P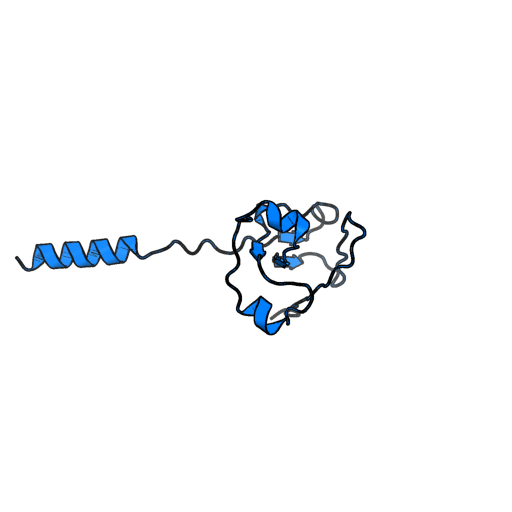rotein AF-A0A382YL18-F1 (afdb_monomer_lite)

Sequence (111 aa):
MKSRHLFFILSLMLFSVELAKAEEVFVLDTESQLQTIERKHMQFLEGYDEHATFEQLQKADWQRELSSHQSFVEGYWVKFLVRNELDSTTIGLFHNLNFEKKIFVNNSLGV

Secondary structure (DSSP, 8-state):
-HHHHHHHHHHHHHHT--------PEEE-TTTTTPPPPGGGEEEE-S--TT--HHHHHHS--BSS-S-TTHHHH--EEEE-EEE-SS-S------S--S------------

Structure (mmCIF, N/CA/C/O backbone):
data_AF-A0A382YL18-F1
#
_entry.id   AF-A0A382YL18-F1
#
loop_
_atom_site.group_PDB
_atom_site.id
_atom_site.type_symbol
_atom_site.label_atom_id
_atom_site.label_alt_id
_atom_site.label_comp_id
_atom_site.label_asym_id
_atom_site.label_entity_id
_atom_site.label_seq_id
_atom_site.pdbx_PDB_ins_code
_atom_site.Cartn_x
_atom_site.Cartn_y
_atom_site.Cartn_z
_atom_site.occupancy
_atom_site.B_iso_or_equiv
_atom_site.auth_seq_id
_atom_site.auth_comp_id
_atom_site.auth_asym_id
_atom_site.auth_atom_id
_atom_site.pdbx_PDB_model_num
ATOM 1 N N . MET A 1 1 ? 0.586 50.554 17.884 1.00 54.84 1 MET A N 1
ATOM 2 C CA . MET A 1 1 ? -0.262 49.343 18.027 1.00 54.84 1 MET A CA 1
ATOM 3 C C . MET A 1 1 ? -0.498 48.567 16.726 1.00 54.84 1 MET A C 1
ATOM 5 O O . MET A 1 1 ? -0.516 47.351 16.802 1.00 54.84 1 MET A O 1
ATOM 9 N N . LYS A 1 2 ? -0.599 49.190 15.538 1.00 56.47 2 LYS A N 1
ATOM 10 C CA . LYS A 1 2 ? -0.892 48.482 14.264 1.00 56.47 2 LYS A CA 1
ATOM 11 C C . LYS A 1 2 ? 0.175 47.457 13.806 1.00 56.47 2 LYS A C 1
ATOM 13 O O . LYS A 1 2 ? -0.180 46.408 13.289 1.00 56.47 2 LYS A O 1
ATOM 18 N N . SER A 1 3 ? 1.461 47.714 14.065 1.00 59.97 3 SER A N 1
ATOM 19 C CA . SER A 1 3 ? 2.577 46.824 13.672 1.00 59.97 3 SER A CA 1
ATOM 20 C C . SER A 1 3 ? 2.628 45.494 14.456 1.00 59.97 3 SER A C 1
ATOM 22 O O . SER A 1 3 ? 2.937 44.454 13.882 1.00 59.97 3 SER A O 1
ATOM 24 N N . ARG A 1 4 ? 2.225 45.482 15.738 1.00 66.19 4 ARG A N 1
ATOM 25 C CA . ARG A 1 4 ? 2.195 44.255 16.564 1.00 66.19 4 ARG A CA 1
ATOM 26 C C . ARG A 1 4 ? 1.143 43.248 16.098 1.00 66.19 4 ARG A C 1
ATOM 28 O O . ARG A 1 4 ? 1.40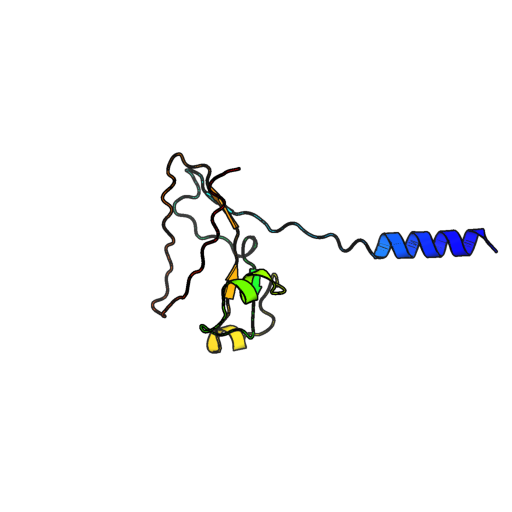0 42.053 16.145 1.00 66.19 4 ARG A O 1
ATOM 35 N N . HIS A 1 5 ? -0.010 43.724 15.627 1.00 66.94 5 HIS A N 1
ATOM 36 C CA . HIS A 1 5 ? -1.051 42.854 15.072 1.00 66.94 5 HIS A CA 1
ATOM 37 C C . HIS A 1 5 ? -0.648 42.286 13.710 1.00 66.94 5 HIS A C 1
ATOM 39 O O . HIS A 1 5 ? -0.927 41.125 13.440 1.00 66.94 5 HIS A O 1
ATOM 45 N N . LEU A 1 6 ? 0.073 43.064 12.895 1.00 67.62 6 LEU A N 1
ATOM 46 C CA . LEU A 1 6 ? 0.607 42.588 11.619 1.00 67.62 6 LEU A CA 1
ATOM 47 C C . LEU A 1 6 ? 1.633 41.461 11.822 1.00 67.62 6 LEU A C 1
ATOM 49 O O . LEU A 1 6 ? 1.565 40.450 11.135 1.00 67.62 6 LEU A O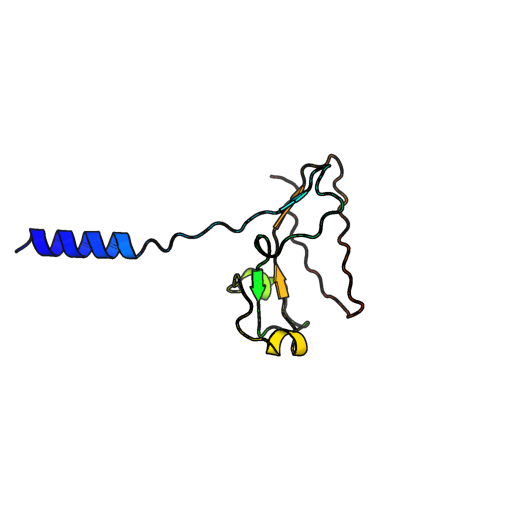 1
ATOM 53 N N . PHE A 1 7 ? 2.519 41.595 12.815 1.00 71.38 7 PHE A N 1
ATOM 54 C CA . PHE A 1 7 ? 3.461 40.534 13.194 1.00 71.38 7 PHE A CA 1
ATOM 55 C C . PHE A 1 7 ? 2.761 39.266 13.701 1.00 71.38 7 PHE A C 1
ATOM 57 O O . PHE A 1 7 ? 3.178 38.165 13.358 1.00 71.38 7 PHE A O 1
ATOM 64 N N . PHE A 1 8 ? 1.683 39.415 14.476 1.00 73.19 8 PHE A N 1
ATOM 65 C CA . PHE A 1 8 ? 0.897 38.283 14.977 1.00 73.19 8 PHE A CA 1
ATOM 66 C C . PHE A 1 8 ? 0.163 37.538 13.856 1.00 73.19 8 PHE A C 1
ATOM 68 O O . PHE A 1 8 ? 0.152 36.313 13.832 1.00 73.19 8 PHE A O 1
ATOM 75 N N . ILE A 1 9 ? -0.418 38.271 12.900 1.00 73.88 9 ILE A N 1
ATOM 76 C CA . ILE A 1 9 ? -1.064 37.681 11.720 1.00 73.88 9 ILE A CA 1
ATOM 77 C C . ILE A 1 9 ? -0.021 36.965 10.853 1.00 73.88 9 ILE A C 1
ATOM 79 O O . ILE A 1 9 ? -0.259 35.848 10.401 1.00 73.88 9 ILE A O 1
ATOM 83 N N . LEU A 1 10 ? 1.161 37.565 10.672 1.00 67.88 10 LEU A N 1
ATOM 84 C CA . LEU A 1 10 ? 2.244 36.964 9.897 1.00 67.88 10 LEU A CA 1
ATOM 85 C C . LEU A 1 10 ? 2.787 35.685 10.560 1.00 67.88 10 LEU A C 1
ATOM 87 O O . LEU A 1 10 ? 3.044 34.709 9.862 1.00 67.88 10 LEU A O 1
ATOM 91 N N . SER A 1 11 ? 2.903 35.639 11.895 1.00 67.12 11 SER A N 1
ATOM 92 C CA . SER A 1 11 ? 3.342 34.424 12.597 1.00 67.12 11 SER A CA 1
ATOM 93 C C . SER A 1 11 ? 2.290 33.312 12.574 1.00 67.12 11 SER A C 1
ATOM 95 O O . SER A 1 11 ? 2.658 32.144 12.496 1.00 67.12 11 SER A O 1
ATOM 97 N N . LEU A 1 12 ? 0.995 33.655 12.610 1.00 65.06 12 LEU A N 1
ATOM 98 C CA . LEU A 1 12 ? -0.097 32.681 12.502 1.00 65.06 12 LEU A CA 1
ATOM 99 C C . LEU A 1 12 ? -0.114 32.014 11.117 1.00 65.06 12 LEU A C 1
ATOM 101 O O . LEU A 1 12 ? -0.265 30.800 11.012 1.00 65.06 12 LEU A O 1
ATOM 105 N N . MET A 1 13 ? 0.111 32.800 10.059 1.00 63.72 13 MET A N 1
ATOM 106 C CA . MET A 1 13 ? 0.201 32.305 8.680 1.00 63.72 13 MET A CA 1
ATOM 107 C C . MET A 1 13 ? 1.404 31.369 8.483 1.00 63.72 13 MET A C 1
ATOM 109 O O . MET A 1 13 ? 1.286 30.365 7.790 1.00 63.72 13 MET A O 1
ATOM 113 N N . LEU A 1 14 ? 2.542 31.652 9.130 1.00 59.06 14 LEU A N 1
ATOM 114 C CA . LEU A 1 14 ? 3.745 30.811 9.058 1.00 59.06 14 LEU A CA 1
ATOM 115 C C . LEU A 1 14 ? 3.620 29.496 9.846 1.00 59.06 14 LEU A C 1
ATOM 117 O O . LEU A 1 14 ? 4.214 28.502 9.447 1.00 59.06 14 LEU A O 1
ATOM 121 N N . PHE A 1 15 ? 2.832 29.468 10.927 1.00 55.84 15 PHE A N 1
ATOM 122 C CA . PHE A 1 15 ? 2.536 28.237 11.679 1.00 55.84 15 PHE A CA 1
ATOM 123 C C . PHE A 1 15 ? 1.485 27.343 11.004 1.00 55.84 15 PHE A C 1
ATOM 125 O O . PHE A 1 15 ? 1.393 26.165 11.331 1.00 55.84 15 PHE A O 1
ATOM 132 N N . SER A 1 16 ? 0.700 27.893 10.071 1.00 52.56 16 SER A N 1
ATOM 133 C CA . SER A 1 16 ? -0.379 27.172 9.376 1.00 52.56 16 SER A CA 1
ATOM 134 C C . SER A 1 16 ? 0.097 26.415 8.135 1.00 52.56 16 SER A C 1
ATOM 136 O O . SER A 1 16 ? -0.701 25.751 7.478 1.00 52.56 16 SER A O 1
ATOM 138 N N . VAL A 1 17 ? 1.383 26.510 7.786 1.00 52.22 17 VAL A N 1
ATOM 139 C CA . VAL A 1 17 ? 1.965 25.675 6.735 1.00 52.22 17 VAL A CA 1
ATOM 140 C C . VAL A 1 17 ? 2.276 24.324 7.359 1.00 52.22 17 VAL A C 1
ATOM 142 O O . VAL A 1 17 ? 3.414 24.016 7.710 1.00 52.22 17 VAL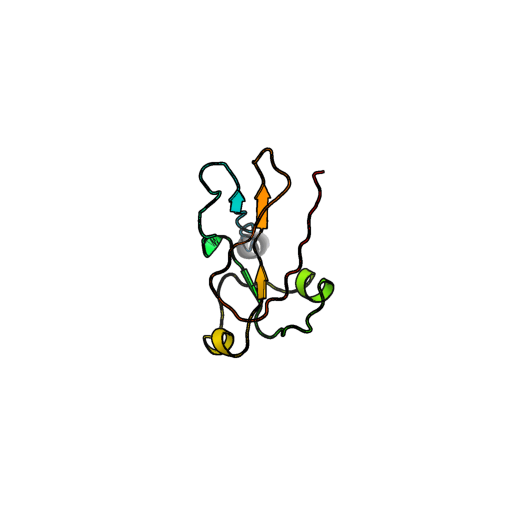 A O 1
ATOM 145 N N . GLU A 1 18 ? 1.232 23.519 7.530 1.00 52.41 18 GLU A N 1
ATOM 146 C CA . GLU A 1 18 ? 1.400 22.081 7.635 1.00 52.41 18 GLU A CA 1
ATOM 147 C C . GLU A 1 18 ? 2.169 21.678 6.376 1.00 52.41 18 GLU A C 1
ATOM 149 O O . GLU A 1 18 ? 1.690 21.841 5.251 1.00 52.41 18 GLU A O 1
ATOM 154 N N . LEU A 1 19 ? 3.439 21.309 6.546 1.00 51.12 19 LEU A N 1
ATOM 155 C CA . LEU A 1 19 ? 4.277 20.902 5.435 1.00 51.12 19 LEU A CA 1
ATOM 156 C C . LEU A 1 19 ? 3.667 19.600 4.925 1.00 51.12 19 LEU A C 1
ATOM 158 O O . LEU A 1 19 ? 3.947 18.533 5.474 1.00 51.12 19 LEU A O 1
ATOM 162 N N . ALA A 1 20 ? 2.785 19.708 3.931 1.00 54.97 20 ALA A N 1
ATOM 163 C CA . ALA A 1 20 ? 2.199 18.588 3.224 1.00 54.97 20 ALA A CA 1
ATOM 164 C C . ALA A 1 20 ? 3.359 17.789 2.630 1.00 54.97 20 ALA A C 1
ATOM 166 O O . ALA A 1 20 ? 3.889 18.086 1.560 1.00 54.97 20 ALA A O 1
ATOM 167 N N . LYS A 1 21 ? 3.849 16.826 3.408 1.00 59.00 21 LYS A N 1
ATOM 168 C CA . LYS A 1 21 ? 4.912 15.931 2.990 1.00 59.00 21 LYS A CA 1
ATOM 169 C C . LYS A 1 21 ? 4.305 15.053 1.907 1.00 59.00 21 LYS A C 1
ATOM 171 O O . LYS A 1 21 ? 3.419 14.254 2.210 1.00 59.00 21 LYS A O 1
ATOM 176 N N . ALA A 1 22 ? 4.771 15.262 0.679 1.00 66.38 22 ALA A N 1
ATOM 177 C CA . ALA A 1 22 ? 4.361 14.506 -0.493 1.00 66.38 22 ALA A CA 1
ATOM 178 C C . ALA A 1 22 ? 4.404 12.996 -0.213 1.00 66.38 22 ALA A C 1
ATOM 180 O O . ALA A 1 22 ? 5.286 12.521 0.508 1.00 66.38 22 ALA A O 1
ATOM 181 N N . GLU A 1 23 ? 3.434 12.262 -0.758 1.00 77.25 23 GLU A N 1
ATOM 182 C CA . GLU A 1 23 ? 3.411 10.799 -0.690 1.00 77.25 23 GLU A CA 1
ATOM 183 C C . GLU A 1 23 ? 4.671 10.247 -1.377 1.00 77.25 23 GLU A C 1
ATOM 185 O O . GLU A 1 23 ? 4.985 10.622 -2.509 1.00 77.25 23 GLU A O 1
ATOM 190 N N . GLU A 1 24 ? 5.435 9.400 -0.679 1.00 86.12 24 GLU A N 1
ATOM 191 C CA . GLU A 1 24 ? 6.659 8.824 -1.237 1.00 86.12 24 GLU A CA 1
ATOM 192 C C . GLU A 1 24 ? 6.313 7.745 -2.265 1.00 86.12 24 GLU A C 1
ATOM 194 O O . GLU A 1 24 ? 5.769 6.693 -1.932 1.00 86.12 24 GLU A O 1
ATOM 199 N N . VAL A 1 25 ? 6.682 7.988 -3.520 1.00 91.69 25 VAL A N 1
ATOM 200 C CA . VAL A 1 25 ? 6.447 7.061 -4.630 1.00 91.69 25 VAL A CA 1
ATOM 201 C C . VAL A 1 25 ? 7.540 5.995 -4.665 1.00 91.69 25 VAL A C 1
ATOM 203 O O . VAL A 1 25 ? 8.727 6.320 -4.640 1.00 91.69 25 VAL A O 1
ATOM 206 N N . PHE A 1 26 ? 7.146 4.727 -4.751 1.00 93.12 26 PHE A N 1
ATOM 207 C CA . PHE A 1 26 ? 8.063 3.622 -5.008 1.00 93.12 26 PHE A CA 1
ATOM 208 C C . PHE A 1 26 ? 8.420 3.583 -6.498 1.00 93.12 26 PHE A C 1
ATOM 210 O O . PHE A 1 26 ? 7.533 3.560 -7.355 1.00 93.12 26 PHE A O 1
ATOM 217 N N . VAL A 1 27 ? 9.713 3.586 -6.815 1.00 93.81 27 VAL A N 1
ATOM 218 C CA . VAL A 1 27 ? 10.201 3.514 -8.197 1.00 93.81 27 VAL A CA 1
ATOM 219 C C . VAL A 1 27 ? 10.483 2.059 -8.540 1.00 93.81 27 VAL A C 1
ATOM 221 O O . VAL A 1 27 ? 11.320 1.418 -7.905 1.00 93.81 27 VAL A O 1
ATOM 224 N N . LEU A 1 28 ? 9.758 1.539 -9.529 1.00 93.19 28 LEU A N 1
ATOM 225 C CA . LEU A 1 28 ? 9.984 0.214 -10.087 1.00 93.19 28 LEU A CA 1
ATOM 226 C C . LEU A 1 28 ? 10.936 0.332 -11.281 1.00 93.19 28 LEU A C 1
ATOM 228 O O . LEU A 1 28 ? 10.525 0.751 -12.361 1.00 93.19 28 LEU A O 1
ATOM 232 N N . ASP A 1 29 ? 12.189 -0.044 -11.063 1.00 93.44 29 ASP A N 1
ATOM 233 C CA . ASP A 1 29 ? 13.273 -0.080 -12.042 1.00 93.44 29 ASP A CA 1
ATOM 234 C C . ASP A 1 29 ? 13.932 -1.471 -12.032 1.00 93.44 29 ASP A C 1
ATOM 236 O O . ASP A 1 29 ? 13.456 -2.395 -11.368 1.00 93.44 29 ASP A O 1
ATOM 240 N N . THR A 1 30 ? 15.005 -1.655 -12.803 1.00 91.69 30 THR A N 1
ATOM 241 C CA . THR A 1 30 ? 15.712 -2.941 -12.917 1.00 91.69 30 THR A CA 1
ATOM 242 C C . THR A 1 30 ? 16.282 -3.440 -11.583 1.00 91.69 30 THR A C 1
ATOM 244 O O . THR A 1 30 ? 16.331 -4.648 -11.359 1.00 91.69 30 THR A O 1
ATOM 247 N N . GLU A 1 31 ? 16.671 -2.543 -10.677 1.00 90.75 31 GLU A N 1
ATOM 248 C CA . GLU A 1 31 ? 17.271 -2.889 -9.383 1.00 90.75 31 GLU A CA 1
ATOM 249 C C . GLU A 1 31 ? 16.203 -3.213 -8.325 1.00 90.75 31 GLU A C 1
ATOM 251 O O . GLU A 1 31 ? 16.446 -3.988 -7.392 1.00 90.75 31 GLU A O 1
ATOM 256 N N . SER A 1 32 ? 15.002 -2.642 -8.461 1.00 88.19 32 SER A N 1
ATOM 257 C CA . SER A 1 32 ? 13.914 -2.793 -7.492 1.00 88.19 32 SER A CA 1
ATOM 258 C C . SER A 1 32 ? 12.895 -3.896 -7.819 1.00 88.19 32 SER A C 1
ATOM 260 O O . SER A 1 32 ? 12.035 -4.182 -6.985 1.00 88.19 32 SER A O 1
ATOM 262 N N . GLN A 1 33 ? 13.018 -4.593 -8.961 1.00 82.19 33 GLN A N 1
ATOM 263 C CA . GLN A 1 33 ? 12.047 -5.598 -9.453 1.00 82.19 33 GLN A CA 1
ATOM 264 C C . GLN A 1 33 ? 11.667 -6.703 -8.456 1.00 82.19 33 GLN A C 1
ATOM 266 O O . GLN A 1 33 ? 10.560 -7.236 -8.516 1.00 82.19 33 GLN A O 1
ATOM 271 N N . LEU A 1 34 ? 12.587 -7.080 -7.566 1.00 85.00 34 LEU A N 1
ATOM 272 C CA . LEU A 1 34 ? 12.399 -8.154 -6.583 1.00 85.00 34 LEU A CA 1
ATOM 273 C C . LEU A 1 34 ? 12.469 -7.645 -5.139 1.00 85.00 34 LEU A C 1
ATOM 275 O O . LEU A 1 34 ? 12.593 -8.434 -4.200 1.00 85.00 34 LEU A O 1
ATOM 279 N N . GLN A 1 35 ? 12.415 -6.328 -4.952 1.00 87.69 35 GLN A N 1
ATOM 280 C CA . GLN A 1 35 ? 12.480 -5.725 -3.632 1.00 87.69 35 GLN A CA 1
ATOM 281 C C . GLN A 1 35 ? 11.098 -5.670 -2.985 1.00 87.69 35 GLN A C 1
ATOM 283 O O . GLN A 1 35 ? 10.068 -5.477 -3.630 1.00 87.69 35 GLN A O 1
ATOM 288 N N . THR A 1 36 ? 11.083 -5.831 -1.664 1.00 90.31 36 THR A N 1
ATOM 289 C CA . THR A 1 36 ? 9.882 -5.562 -0.871 1.00 90.31 36 THR A CA 1
ATOM 290 C C . THR A 1 36 ? 9.695 -4.054 -0.776 1.00 90.31 36 THR A C 1
ATOM 292 O O . THR A 1 36 ? 10.623 -3.348 -0.390 1.00 90.31 36 THR A O 1
ATOM 295 N N . ILE A 1 37 ? 8.494 -3.564 -1.089 1.00 90.75 37 ILE A N 1
ATOM 296 C CA . ILE A 1 37 ? 8.153 -2.149 -0.914 1.00 90.75 37 ILE A CA 1
ATOM 297 C C . ILE A 1 37 ? 8.328 -1.789 0.567 1.00 90.75 37 ILE A C 1
ATOM 299 O O . ILE A 1 37 ? 7.732 -2.412 1.446 1.00 90.75 37 ILE A O 1
ATOM 303 N N . GLU A 1 38 ? 9.167 -0.797 0.851 1.00 91.25 38 GLU A N 1
ATOM 304 C CA . GLU A 1 38 ? 9.431 -0.355 2.220 1.00 91.25 38 GLU A CA 1
ATOM 305 C C . GLU A 1 38 ? 8.235 0.400 2.819 1.00 91.25 38 GLU A C 1
ATOM 307 O O . GLU A 1 38 ? 7.502 1.097 2.117 1.00 91.25 38 GLU A O 1
ATOM 312 N N . ARG A 1 39 ? 8.088 0.341 4.152 1.00 90.75 39 ARG A N 1
ATOM 313 C CA . ARG A 1 39 ? 6.991 0.996 4.894 1.00 90.75 39 ARG A CA 1
ATOM 314 C C . ARG A 1 39 ? 6.864 2.494 4.598 1.00 90.75 39 ARG A C 1
ATOM 316 O O . ARG A 1 39 ? 5.755 3.007 4.603 1.00 90.75 39 ARG A O 1
ATOM 323 N N . LYS A 1 40 ? 7.968 3.189 4.309 1.00 91.81 40 LYS A N 1
ATOM 324 C CA . LYS A 1 40 ? 7.966 4.630 3.991 1.00 91.81 40 LYS A CA 1
ATOM 325 C C . LYS A 1 40 ? 7.117 4.991 2.761 1.00 91.81 40 LYS A C 1
ATOM 327 O O . LYS A 1 40 ? 6.613 6.105 2.681 1.00 91.81 40 LYS A O 1
ATOM 332 N N . HIS A 1 41 ? 6.911 4.035 1.853 1.00 94.00 41 HIS A N 1
ATOM 333 C CA . HIS A 1 41 ? 6.064 4.176 0.665 1.00 94.00 41 HIS A CA 1
ATOM 334 C C . HIS A 1 41 ? 4.599 3.795 0.913 1.00 94.00 41 HIS A C 1
ATOM 336 O O . HIS A 1 41 ? 3.795 3.811 -0.018 1.00 94.00 41 HIS A O 1
ATOM 342 N N . MET A 1 42 ? 4.250 3.399 2.140 1.00 93.69 42 MET A N 1
ATOM 343 C CA . MET A 1 42 ? 2.924 2.911 2.494 1.00 93.69 42 MET A CA 1
ATOM 344 C C . MET A 1 42 ? 2.163 3.925 3.337 1.00 93.69 42 MET A C 1
ATOM 346 O O . MET A 1 42 ? 2.719 4.633 4.176 1.00 93.69 42 MET A O 1
ATOM 350 N N . GLN A 1 43 ? 0.853 3.928 3.142 1.00 94.94 43 GLN A N 1
ATOM 351 C CA . GLN A 1 43 ? -0.114 4.571 4.011 1.00 94.94 43 GLN A CA 1
ATOM 352 C C . GLN A 1 43 ? -1.198 3.569 4.384 1.00 94.94 43 GLN A C 1
ATOM 354 O O . GLN A 1 43 ? -1.468 2.615 3.651 1.00 94.94 43 GLN A O 1
ATOM 359 N N . PHE A 1 44 ? -1.832 3.812 5.518 1.00 95.25 44 PHE A N 1
ATOM 360 C CA . PHE A 1 44 ? -2.760 2.900 6.153 1.00 95.25 44 PHE A CA 1
ATOM 361 C C . PHE A 1 44 ? -4.102 3.582 6.383 1.00 95.25 44 PHE A C 1
ATOM 363 O O . PHE A 1 44 ? -4.174 4.784 6.652 1.00 95.25 44 PHE A O 1
ATOM 370 N N . LEU A 1 45 ? -5.162 2.791 6.274 1.00 96.50 45 LEU A N 1
ATOM 371 C CA . LEU A 1 45 ? -6.516 3.204 6.602 1.00 96.50 45 LEU A CA 1
ATOM 372 C C . LEU A 1 45 ? -7.163 2.119 7.462 1.00 96.50 45 LEU A C 1
ATOM 374 O O . LEU A 1 45 ? -7.341 0.979 7.027 1.00 96.50 45 LEU A O 1
ATOM 378 N N . GLU A 1 46 ? -7.481 2.498 8.694 1.00 95.25 46 GLU A N 1
ATOM 379 C CA . GLU A 1 46 ? -8.121 1.662 9.711 1.00 95.25 46 GLU A CA 1
ATOM 380 C C . GLU A 1 46 ? -9.637 1.932 9.732 1.00 95.25 46 GLU A C 1
ATOM 382 O O . GLU A 1 46 ? -10.093 2.993 9.299 1.00 95.25 46 GLU A O 1
ATOM 387 N N . GLY A 1 47 ? -10.431 0.980 10.233 1.00 93.75 47 GLY A N 1
ATOM 388 C CA . GLY A 1 47 ? -11.886 1.142 10.388 1.00 93.75 47 GLY A CA 1
ATOM 389 C C . GLY A 1 47 ? -12.719 0.932 9.116 1.00 93.75 47 GLY A C 1
ATOM 390 O O . GLY A 1 47 ? -13.921 1.192 9.132 1.00 93.75 47 GLY A O 1
ATOM 391 N N . TYR A 1 48 ? -12.102 0.455 8.032 1.00 92.94 48 TYR A N 1
ATOM 392 C CA . TYR A 1 48 ? -12.774 0.037 6.801 1.00 92.94 48 TYR A CA 1
ATOM 393 C C . TYR A 1 48 ? -12.517 -1.450 6.559 1.00 92.94 48 TYR A C 1
ATOM 395 O O . TYR A 1 48 ? -11.367 -1.887 6.586 1.00 92.94 48 TYR A O 1
ATOM 403 N N . ASP A 1 49 ? -13.578 -2.200 6.277 1.00 91.19 49 ASP A N 1
ATOM 404 C CA . ASP A 1 49 ? -13.535 -3.634 5.986 1.00 91.19 49 ASP A CA 1
ATOM 405 C C . ASP A 1 49 ? -13.394 -3.913 4.472 1.00 91.19 49 ASP A C 1
ATOM 407 O O . ASP A 1 49 ? -13.162 -3.009 3.654 1.00 91.19 49 ASP A O 1
ATOM 411 N N . GLU A 1 50 ? -13.526 -5.177 4.067 1.00 90.56 50 GLU A N 1
ATOM 412 C CA . GLU A 1 50 ? -13.462 -5.614 2.672 1.00 90.56 50 GLU A CA 1
ATOM 413 C C . GLU A 1 50 ? -14.626 -5.106 1.804 1.00 90.56 50 GLU A C 1
ATOM 415 O O . GLU A 1 50 ? -14.548 -5.144 0.567 1.00 90.56 50 GLU A O 1
ATOM 420 N N . HIS A 1 51 ? -15.705 -4.606 2.407 1.00 93.19 51 HIS A N 1
ATOM 421 C CA . HIS A 1 51 ? -16.857 -4.062 1.696 1.00 93.19 51 HIS A CA 1
ATOM 422 C C . HIS A 1 51 ? -16.667 -2.603 1.279 1.00 93.19 51 HIS A C 1
ATOM 424 O O . HIS A 1 51 ? -17.446 -2.109 0.459 1.00 93.19 51 HIS A O 1
ATOM 430 N N . ALA A 1 52 ? -15.593 -1.944 1.728 1.00 94.69 52 ALA A N 1
ATOM 431 C CA . ALA A 1 52 ? -15.227 -0.613 1.263 1.00 94.69 52 ALA A CA 1
ATOM 432 C C . ALA A 1 52 ? -15.195 -0.532 -0.278 1.00 94.69 52 ALA A C 1
ATOM 434 O O . ALA A 1 52 ? -14.634 -1.385 -0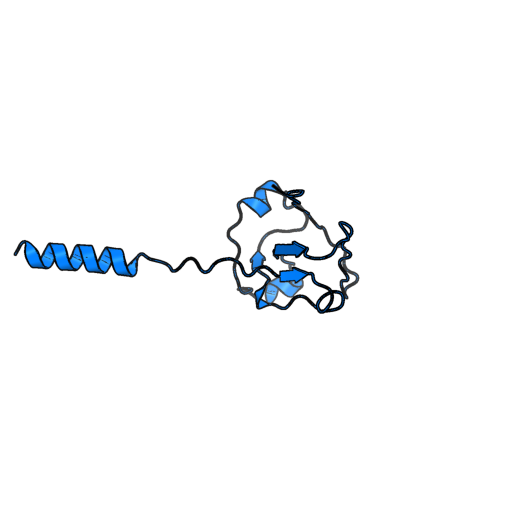.988 1.00 94.69 52 ALA A O 1
ATOM 435 N N . THR A 1 53 ? -15.841 0.508 -0.801 1.00 95.69 53 THR A N 1
ATOM 436 C CA . THR A 1 53 ? -15.860 0.829 -2.230 1.00 95.69 53 THR A CA 1
ATOM 437 C C . THR A 1 53 ? -14.614 1.612 -2.615 1.00 95.69 53 THR A C 1
ATOM 439 O O . THR A 1 53 ? -14.029 2.326 -1.802 1.00 95.69 53 THR A O 1
ATOM 442 N N . PHE A 1 54 ? -14.227 1.535 -3.888 1.00 94.50 54 PHE A N 1
ATOM 443 C CA . PHE A 1 54 ? -13.072 2.283 -4.374 1.00 94.50 54 PHE A CA 1
ATOM 444 C C . PHE A 1 54 ? -13.226 3.803 -4.179 1.00 94.50 54 PHE A C 1
ATOM 446 O O . PHE A 1 54 ? -12.281 4.466 -3.765 1.00 94.50 54 PHE A O 1
ATOM 453 N N . GLU A 1 55 ? -14.430 4.348 -4.380 1.00 95.25 55 GLU A N 1
ATOM 454 C CA . GLU A 1 55 ? -14.712 5.775 -4.178 1.00 95.25 55 GLU A CA 1
ATOM 455 C C . GLU A 1 55 ? -14.503 6.217 -2.719 1.00 95.25 55 GLU A C 1
ATOM 457 O O . GLU A 1 55 ? -13.937 7.283 -2.474 1.00 95.25 55 GLU A O 1
ATOM 462 N N . GLN A 1 56 ? -14.923 5.395 -1.749 1.00 96.50 56 GLN A N 1
ATOM 463 C CA . GLN A 1 56 ? -14.676 5.664 -0.328 1.00 96.50 56 GLN A CA 1
ATOM 464 C C . GLN A 1 56 ? -13.174 5.688 -0.034 1.00 96.50 56 GLN A C 1
ATOM 466 O O . GLN A 1 56 ? -12.692 6.623 0.600 1.00 96.50 56 GLN A O 1
ATOM 471 N N . LEU A 1 57 ? -12.426 4.711 -0.555 1.00 95.69 57 LEU A N 1
ATOM 472 C CA . LEU A 1 57 ? -10.978 4.619 -0.360 1.00 95.69 57 LEU A CA 1
ATOM 473 C C . LEU A 1 57 ? -10.223 5.804 -0.989 1.00 95.69 57 LEU A C 1
ATOM 475 O O . LEU A 1 57 ? -9.255 6.293 -0.411 1.00 95.69 57 LEU A O 1
ATOM 479 N N . GLN A 1 58 ? -10.674 6.312 -2.141 1.00 92.88 58 GLN A N 1
ATOM 480 C CA . GLN A 1 58 ? -10.071 7.487 -2.785 1.00 92.88 58 GLN A CA 1
ATOM 481 C C . GLN A 1 58 ? -10.252 8.781 -1.983 1.00 92.88 58 GLN A C 1
ATOM 483 O O . GLN A 1 58 ? -9.407 9.669 -2.069 1.00 92.88 58 GLN A O 1
ATOM 488 N N . LYS A 1 59 ? -11.353 8.900 -1.233 1.00 94.38 59 LYS A N 1
ATOM 489 C CA . LYS A 1 59 ? -11.699 10.095 -0.445 1.00 94.38 59 LYS A CA 1
ATOM 490 C C . LYS A 1 59 ? -11.274 9.999 1.024 1.00 94.38 59 LYS A C 1
ATOM 492 O O . LYS A 1 59 ? -11.475 10.956 1.767 1.00 94.38 59 LYS A O 1
ATOM 497 N N . ALA A 1 60 ? -10.751 8.850 1.445 1.00 95.50 60 ALA A N 1
ATOM 498 C CA . ALA A 1 60 ? -10.370 8.597 2.826 1.00 95.50 60 ALA A CA 1
ATOM 499 C C . ALA A 1 60 ? -9.133 9.402 3.252 1.00 95.50 60 ALA A C 1
ATOM 501 O O . ALA A 1 60 ? -8.302 9.785 2.425 1.00 95.50 60 ALA A O 1
ATOM 502 N N . ASP A 1 61 ? -9.005 9.615 4.560 1.00 94.56 61 ASP A N 1
ATOM 503 C CA . ASP A 1 61 ? -7.849 10.273 5.165 1.00 94.56 61 ASP A CA 1
ATOM 504 C C . ASP A 1 61 ? -6.795 9.233 5.581 1.00 94.56 61 ASP A C 1
ATOM 506 O O . ASP A 1 61 ? -6.933 8.535 6.589 1.00 94.56 61 ASP A O 1
ATOM 510 N N . TRP A 1 62 ? -5.764 9.091 4.752 1.00 95.31 62 TRP A N 1
ATOM 511 C CA . TRP A 1 62 ? -4.748 8.045 4.864 1.00 95.31 62 TRP A CA 1
ATOM 512 C C . TRP A 1 62 ? -3.609 8.448 5.801 1.00 95.31 62 TRP A C 1
ATOM 514 O O . TRP A 1 62 ? -2.952 9.468 5.593 1.00 95.31 62 TRP A O 1
ATOM 524 N N . GLN A 1 63 ? -3.294 7.586 6.765 1.00 94.81 63 GLN A N 1
ATOM 525 C CA . GLN A 1 63 ? -2.267 7.843 7.776 1.00 94.81 63 GLN A CA 1
ATOM 526 C C . GLN A 1 63 ? -0.945 7.146 7.433 1.00 94.81 63 GLN A C 1
ATOM 528 O O . GLN A 1 63 ? -0.921 6.123 6.755 1.00 94.81 63 GLN A O 1
ATOM 533 N N . ARG A 1 64 ? 0.190 7.679 7.903 1.00 92.38 64 ARG A N 1
ATOM 534 C CA . ARG A 1 64 ? 1.516 7.051 7.686 1.00 92.38 64 ARG A CA 1
ATOM 535 C C . ARG A 1 64 ? 1.772 5.835 8.562 1.00 92.38 64 ARG A C 1
ATOM 537 O O . ARG A 1 64 ? 2.587 4.985 8.226 1.00 92.38 64 ARG A O 1
ATOM 544 N N . GLU A 1 65 ? 1.103 5.778 9.700 1.00 92.38 65 GLU A N 1
ATOM 545 C CA . GLU A 1 65 ? 1.284 4.741 10.700 1.00 92.38 65 GLU A CA 1
ATOM 546 C C . GLU A 1 65 ? -0.082 4.171 11.070 1.00 92.38 65 GLU A C 1
ATOM 548 O O . GLU A 1 65 ? -1.102 4.845 10.935 1.00 92.38 65 GLU A O 1
ATOM 553 N N . LEU A 1 66 ? -0.087 2.926 11.539 1.00 93.25 66 LEU A N 1
ATOM 554 C CA . LEU A 1 66 ? -1.266 2.352 12.174 1.00 93.25 66 LEU A CA 1
ATOM 555 C C . LEU A 1 66 ? -1.417 2.981 13.557 1.00 93.25 66 LEU A C 1
ATOM 557 O O . LEU A 1 66 ? -0.439 3.081 14.303 1.00 93.25 66 LEU A O 1
ATOM 561 N N . SER A 1 67 ? -2.633 3.376 13.905 1.00 93.19 67 SER A N 1
ATOM 562 C CA . SER A 1 67 ? -2.944 3.959 15.208 1.00 93.19 67 SER A CA 1
ATOM 563 C C . SER A 1 67 ? -3.138 2.874 16.266 1.00 93.19 67 SER A C 1
ATOM 565 O O . SER A 1 67 ? -2.940 3.130 17.454 1.00 93.19 67 SER A O 1
ATOM 567 N N . SER A 1 68 ? -3.527 1.662 15.853 1.00 93.62 68 SER A N 1
ATOM 568 C CA . SER A 1 68 ? -3.848 0.560 16.756 1.00 93.62 68 SER A CA 1
ATOM 569 C C . SER A 1 68 ? -3.224 -0.767 16.328 1.00 93.62 68 SER A C 1
ATOM 571 O O . SER A 1 68 ? -3.254 -1.161 15.166 1.00 93.62 68 SER A O 1
ATOM 573 N N . HIS A 1 69 ? -2.732 -1.533 17.305 1.00 91.56 69 HIS A N 1
ATOM 574 C CA . HIS A 1 69 ? -2.348 -2.932 17.083 1.00 91.56 69 HIS A CA 1
ATOM 575 C C . HIS A 1 69 ? -3.559 -3.829 16.783 1.00 91.56 69 HIS A C 1
ATOM 577 O O . HIS A 1 69 ? -3.401 -4.886 16.176 1.00 91.56 69 HIS A O 1
ATOM 583 N N . GLN A 1 70 ? -4.766 -3.415 17.181 1.00 92.69 70 GLN A N 1
ATOM 584 C CA . GLN A 1 70 ? -5.993 -4.165 16.913 1.00 92.69 70 GLN A CA 1
ATOM 585 C C . GLN A 1 70 ? -6.271 -4.296 15.405 1.00 92.69 70 GLN A C 1
ATOM 587 O O . GLN A 1 70 ? -6.872 -5.276 14.970 1.00 92.69 70 GLN A O 1
ATOM 592 N N . SER A 1 71 ? -5.734 -3.387 14.594 1.00 91.62 71 SER A N 1
ATOM 593 C CA . SER A 1 71 ? -5.846 -3.403 13.135 1.00 91.62 71 SER A CA 1
ATOM 594 C C . SER A 1 71 ? -5.239 -4.659 12.505 1.00 91.62 71 SER A C 1
ATOM 596 O O . SER A 1 71 ? -5.704 -5.112 11.467 1.00 91.62 71 SER A O 1
ATOM 598 N N . PHE A 1 72 ? -4.262 -5.309 13.148 1.00 88.38 72 PHE A N 1
ATOM 599 C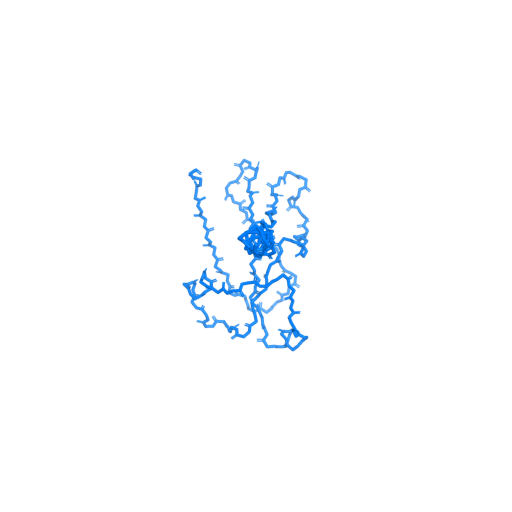 CA . PHE A 1 72 ? -3.754 -6.606 12.680 1.00 88.38 72 PHE A CA 1
ATOM 600 C C . PHE A 1 72 ? -4.776 -7.749 12.805 1.00 88.38 72 PHE A C 1
ATOM 602 O O . PHE A 1 72 ? -4.604 -8.784 12.165 1.00 88.38 72 PHE A O 1
ATOM 609 N N . VAL A 1 73 ? -5.815 -7.572 13.625 1.00 89.12 73 VAL A N 1
ATOM 610 C CA . VAL A 1 73 ? -6.918 -8.525 13.817 1.00 89.12 73 VAL A CA 1
ATOM 611 C C . VAL A 1 73 ? -8.136 -8.115 12.993 1.00 89.12 73 VAL A C 1
ATOM 613 O O . VAL A 1 73 ? -8.736 -8.961 12.339 1.00 89.12 73 VAL A O 1
ATOM 616 N N . GLU A 1 74 ? -8.493 -6.830 13.022 1.00 89.38 74 GLU A N 1
ATOM 617 C CA . GLU A 1 74 ? -9.676 -6.286 12.332 1.00 89.38 74 GLU A CA 1
ATOM 618 C C . GLU A 1 74 ? -9.457 -6.080 10.829 1.00 89.38 74 GLU A C 1
ATOM 620 O O . GLU A 1 74 ? -10.417 -6.005 10.068 1.00 89.38 74 GLU A O 1
ATOM 625 N N . GLY A 1 75 ? -8.200 -6.030 10.395 1.00 90.56 75 GLY A N 1
ATOM 626 C CA . GLY A 1 75 ? -7.829 -5.679 9.035 1.00 90.56 75 GLY A CA 1
ATOM 627 C C . GLY A 1 75 ? -7.632 -4.174 8.858 1.00 90.56 75 GLY A C 1
ATOM 628 O O . GLY A 1 75 ? -8.081 -3.340 9.645 1.00 90.56 75 GLY A O 1
ATOM 629 N N . TYR A 1 76 ? -6.897 -3.830 7.807 1.00 93.81 76 TYR A N 1
ATOM 630 C CA . TYR A 1 76 ? -6.659 -2.457 7.387 1.00 93.81 76 TYR A CA 1
ATOM 631 C C . TYR A 1 76 ? -6.354 -2.427 5.895 1.00 93.81 76 TYR A C 1
ATOM 633 O O . TYR A 1 76 ? -5.866 -3.400 5.311 1.00 93.81 76 TYR A O 1
ATOM 641 N N . TRP A 1 77 ? -6.592 -1.274 5.285 1.00 95.12 77 TRP A N 1
ATOM 642 C CA . TRP A 1 77 ? -6.191 -1.023 3.912 1.00 95.12 77 TRP A CA 1
ATOM 643 C C . TRP A 1 77 ? -4.778 -0.450 3.857 1.00 95.12 77 TRP A C 1
ATOM 645 O O . TRP A 1 77 ? -4.368 0.316 4.730 1.00 95.12 77 TRP A O 1
ATOM 655 N N . VAL A 1 78 ? -4.046 -0.802 2.801 1.00 94.19 78 VAL A N 1
ATOM 656 C CA . VAL A 1 78 ? -2.718 -0.259 2.498 1.00 94.19 78 VAL A CA 1
ATOM 657 C C . VAL A 1 78 ? -2.775 0.431 1.144 1.00 94.19 78 VAL A C 1
ATOM 659 O O . VAL A 1 78 ? -3.240 -0.155 0.167 1.00 94.19 78 VAL A O 1
ATOM 662 N N . LYS A 1 79 ? -2.277 1.664 1.086 1.00 94.50 79 LYS A N 1
ATOM 663 C CA . LYS A 1 79 ? -2.078 2.429 -0.143 1.00 94.50 79 LYS A CA 1
ATOM 664 C C . LYS A 1 79 ? -0.588 2.660 -0.354 1.00 94.50 79 LYS A C 1
ATOM 666 O O . LYS A 1 79 ? 0.125 2.991 0.587 1.00 94.50 79 LYS A O 1
ATOM 671 N N . PHE A 1 80 ? -0.131 2.501 -1.586 1.00 92.88 80 PHE A N 1
ATOM 672 C CA . PHE A 1 80 ? 1.205 2.885 -2.025 1.00 92.88 80 PHE A CA 1
ATOM 673 C C . PHE A 1 80 ? 1.136 3.303 -3.493 1.00 92.88 80 PHE A C 1
ATOM 675 O O . PHE A 1 80 ? 0.245 2.874 -4.231 1.00 92.88 80 PHE A O 1
ATOM 682 N N . LEU A 1 81 ? 2.067 4.156 -3.908 1.00 92.62 81 LEU A N 1
ATOM 683 C CA . LEU A 1 81 ? 2.165 4.644 -5.280 1.00 92.62 81 LEU A CA 1
ATOM 684 C C . LEU A 1 81 ? 3.384 4.024 -5.948 1.00 92.62 81 LEU A C 1
ATOM 686 O O . LEU A 1 81 ? 4.462 4.003 -5.358 1.00 92.62 81 LEU A O 1
ATOM 690 N N . VAL A 1 82 ? 3.218 3.555 -7.183 1.00 91.38 82 VAL A N 1
ATOM 691 C CA . VAL A 1 82 ? 4.305 2.970 -7.974 1.00 91.38 82 VAL A CA 1
ATOM 692 C C . VAL A 1 82 ? 4.505 3.791 -9.238 1.00 91.38 82 VAL A C 1
ATOM 694 O O . VAL A 1 82 ? 3.568 3.972 -10.015 1.00 91.38 82 VAL A O 1
ATOM 697 N N . ARG A 1 83 ? 5.736 4.255 -9.464 1.00 91.88 83 ARG A N 1
ATOM 698 C CA . ARG A 1 83 ? 6.183 4.770 -10.758 1.00 91.88 83 ARG A CA 1
ATOM 699 C C . ARG A 1 83 ? 6.940 3.664 -11.471 1.00 91.88 83 ARG A C 1
ATOM 701 O O . ARG A 1 83 ? 7.983 3.230 -10.996 1.00 91.88 83 ARG A O 1
ATOM 708 N N . ASN A 1 84 ? 6.399 3.215 -12.594 1.00 91.19 84 ASN A N 1
ATOM 709 C CA . ASN A 1 84 ? 7.036 2.203 -13.419 1.00 91.19 84 ASN A CA 1
ATOM 710 C C . ASN A 1 84 ? 8.031 2.850 -14.386 1.00 91.19 84 ASN A C 1
ATOM 712 O O . ASN A 1 84 ? 7.622 3.642 -15.232 1.00 91.19 84 ASN A O 1
ATOM 716 N N . GLU A 1 85 ? 9.308 2.507 -14.257 1.00 93.00 85 GLU A N 1
ATOM 717 C CA . GLU A 1 85 ? 10.390 2.934 -15.155 1.00 93.00 85 GLU A CA 1
ATOM 718 C C . GLU A 1 85 ? 10.924 1.775 -16.009 1.00 93.00 85 GLU A C 1
ATOM 720 O O . GLU A 1 85 ? 11.911 1.927 -16.725 1.00 93.00 85 GLU A O 1
ATOM 725 N N . LEU A 1 86 ? 10.270 0.611 -15.955 1.00 90.81 86 LEU A N 1
ATOM 726 C CA . LEU A 1 86 ? 10.574 -0.519 -16.823 1.00 90.81 86 LEU A CA 1
ATOM 727 C C . LEU A 1 86 ? 9.940 -0.340 -18.206 1.00 90.81 86 LEU A C 1
ATOM 729 O O . LEU A 1 86 ? 8.860 0.230 -18.349 1.00 90.81 86 LEU A O 1
ATOM 733 N N . ASP A 1 87 ? 10.537 -0.987 -19.206 1.00 89.94 87 ASP A N 1
ATOM 734 C CA . ASP A 1 87 ? 9.963 -1.091 -20.557 1.00 89.94 87 ASP A CA 1
ATOM 735 C C . ASP A 1 87 ? 8.675 -1.944 -20.601 1.00 89.94 87 ASP A C 1
ATOM 737 O O . ASP A 1 87 ? 7.944 -1.953 -21.592 1.00 89.94 87 ASP A O 1
ATOM 741 N N . SER A 1 88 ? 8.387 -2.688 -19.529 1.00 86.62 88 SER A N 1
ATOM 742 C CA . SER A 1 88 ? 7.197 -3.531 -19.400 1.00 86.62 88 SER A CA 1
ATOM 743 C C . SER A 1 88 ? 6.047 -2.767 -18.760 1.00 86.62 88 SER A C 1
ATOM 745 O O . SER A 1 88 ? 6.195 -2.207 -17.681 1.00 86.62 88 SER A O 1
ATOM 747 N N . THR A 1 89 ? 4.855 -2.853 -19.345 1.00 85.62 89 THR A N 1
ATOM 748 C CA . THR A 1 89 ? 3.602 -2.377 -18.730 1.00 85.62 89 THR A CA 1
ATOM 749 C C . THR A 1 89 ? 2.955 -3.409 -17.801 1.00 85.62 89 THR A C 1
ATOM 751 O O . THR A 1 89 ? 1.943 -3.123 -17.162 1.00 85.62 89 THR A O 1
ATOM 754 N N . THR A 1 90 ? 3.521 -4.617 -17.720 1.00 85.12 90 THR A N 1
ATOM 755 C CA . THR A 1 90 ? 3.050 -5.689 -16.837 1.00 85.12 90 THR A CA 1
ATOM 756 C C . THR A 1 90 ? 3.855 -5.681 -15.546 1.00 85.12 90 THR A C 1
ATOM 758 O O . THR A 1 90 ? 5.074 -5.852 -15.577 1.00 85.12 90 THR A O 1
ATOM 761 N N . ILE A 1 91 ? 3.159 -5.519 -14.419 1.00 84.50 91 ILE A N 1
ATOM 762 C CA . ILE A 1 91 ? 3.734 -5.499 -13.071 1.00 84.50 91 ILE A CA 1
ATOM 763 C C . ILE A 1 91 ? 3.046 -6.582 -12.242 1.00 84.50 91 ILE A C 1
ATOM 765 O O . ILE A 1 91 ? 1.817 -6.639 -12.181 1.00 84.50 91 ILE A O 1
ATOM 769 N N . GLY A 1 92 ? 3.840 -7.440 -11.605 1.00 84.56 92 GLY A N 1
ATOM 770 C CA . GLY A 1 92 ? 3.356 -8.409 -10.627 1.00 84.56 92 GLY A CA 1
ATOM 771 C C . GLY A 1 92 ? 3.483 -7.862 -9.208 1.00 84.56 92 GLY A C 1
ATOM 772 O O . GLY A 1 92 ? 4.477 -7.222 -8.878 1.00 84.56 92 GLY A O 1
ATOM 773 N N . LEU A 1 93 ? 2.499 -8.144 -8.355 1.00 84.19 93 LEU A N 1
ATOM 774 C CA . LEU A 1 93 ? 2.597 -7.912 -6.915 1.00 84.19 93 LEU A CA 1
ATOM 775 C C . LEU A 1 93 ? 2.708 -9.261 -6.211 1.00 84.19 93 LEU A C 1
ATOM 777 O O . LEU A 1 93 ? 1.785 -10.073 -6.265 1.00 84.19 93 LEU A O 1
ATOM 781 N N . PHE A 1 94 ? 3.840 -9.494 -5.552 1.00 84.50 94 PHE A N 1
ATOM 782 C CA . PHE A 1 94 ? 4.037 -10.667 -4.710 1.00 84.50 94 PHE A CA 1
ATOM 783 C C . PHE A 1 94 ? 3.714 -10.329 -3.252 1.00 84.50 94 PHE A C 1
ATOM 785 O O . PHE A 1 94 ? 4.173 -9.318 -2.724 1.00 84.50 94 PHE A O 1
ATOM 792 N N . HIS A 1 95 ? 2.933 -11.179 -2.585 1.00 77.62 95 HIS A N 1
ATOM 793 C CA . HIS A 1 95 ? 2.565 -10.997 -1.183 1.00 77.62 95 HIS A CA 1
ATOM 794 C C . HIS A 1 95 ? 2.655 -12.315 -0.405 1.00 77.62 95 HIS A C 1
ATOM 796 O O . HIS A 1 95 ? 2.176 -13.354 -0.854 1.00 77.62 95 HIS A O 1
ATOM 802 N N . ASN A 1 96 ? 3.221 -12.266 0.802 1.00 67.31 96 ASN A N 1
ATOM 803 C CA . ASN A 1 96 ? 3.612 -13.460 1.565 1.00 67.31 96 ASN A CA 1
ATOM 804 C C . ASN A 1 96 ? 2.519 -14.072 2.468 1.00 67.31 96 ASN A C 1
ATOM 806 O O . ASN A 1 96 ? 2.818 -14.961 3.260 1.00 67.31 96 ASN A O 1
ATOM 810 N N . LEU A 1 97 ? 1.260 -13.624 2.390 1.00 62.84 97 LEU A N 1
ATOM 811 C CA . LEU A 1 97 ? 0.178 -14.114 3.262 1.00 62.84 97 LEU A CA 1
ATOM 812 C C . LEU A 1 97 ? -1.005 -14.665 2.459 1.00 62.84 97 LEU A C 1
ATOM 814 O O . LEU A 1 97 ? -1.365 -14.097 1.432 1.00 62.84 97 LEU A O 1
ATOM 818 N N . ASN A 1 98 ? -1.634 -15.729 2.964 1.00 53.25 98 ASN A N 1
ATOM 819 C CA . ASN A 1 98 ? -2.685 -16.508 2.288 1.00 53.25 98 ASN A CA 1
ATOM 820 C C . ASN A 1 98 ? -4.126 -16.092 2.642 1.00 53.25 98 ASN A C 1
ATOM 822 O O . ASN A 1 98 ? -5.060 -16.829 2.346 1.00 53.25 98 ASN A O 1
ATOM 826 N N . PHE A 1 99 ? -4.333 -14.935 3.274 1.00 66.06 99 PHE A N 1
ATOM 827 C CA . PHE A 1 99 ? -5.682 -14.388 3.452 1.00 66.06 99 PHE A CA 1
ATOM 828 C C . PHE A 1 99 ? -6.187 -13.776 2.143 1.00 66.06 99 PHE A C 1
ATOM 830 O O . PHE A 1 99 ? -5.382 -13.229 1.371 1.00 66.06 99 PHE A O 1
ATOM 837 N N . GLU A 1 100 ? -7.500 -13.858 1.914 1.00 65.56 100 GLU A N 1
ATOM 838 C CA . GLU A 1 100 ? -8.166 -13.171 0.809 1.00 65.56 100 GLU A CA 1
ATOM 839 C C . GLU A 1 100 ? -7.816 -11.681 0.847 1.00 65.56 100 GLU A C 1
ATOM 841 O O . GLU A 1 100 ? -7.846 -11.037 1.895 1.00 65.56 100 GLU A O 1
ATOM 846 N N . LYS A 1 101 ? -7.408 -11.148 -0.305 1.00 78.38 101 LYS A N 1
ATOM 847 C CA . LYS A 1 101 ? -7.085 -9.732 -0.469 1.00 78.38 101 LYS A CA 1
ATOM 848 C C . LYS A 1 101 ? -7.981 -9.158 -1.535 1.00 78.38 101 LYS A C 1
ATOM 850 O O . LYS A 1 101 ? -8.109 -9.722 -2.620 1.00 78.38 101 LYS A O 1
ATOM 855 N N . LYS A 1 102 ? -8.527 -7.989 -1.240 1.00 89.38 102 LYS A N 1
ATOM 856 C CA . LYS A 1 102 ? -9.177 -7.141 -2.225 1.00 89.38 102 LYS A CA 1
ATOM 857 C C . LYS A 1 102 ? -8.181 -6.072 -2.647 1.00 89.38 102 LYS A C 1
ATOM 859 O O . LYS A 1 102 ? -7.604 -5.392 -1.805 1.00 89.38 102 LYS A O 1
ATOM 864 N N . ILE A 1 103 ? -7.952 -5.958 -3.949 1.00 89.56 103 ILE A N 1
ATOM 865 C CA . ILE A 1 103 ? -7.005 -5.000 -4.517 1.00 89.56 103 ILE A CA 1
ATOM 866 C C . ILE A 1 103 ? -7.775 -4.100 -5.469 1.00 89.56 103 ILE A C 1
ATOM 868 O O . ILE A 1 103 ? -8.473 -4.578 -6.363 1.00 89.56 103 ILE A O 1
ATOM 872 N N . PHE A 1 104 ? -7.618 -2.796 -5.283 1.00 92.50 104 PHE A N 1
ATOM 873 C CA . PHE A 1 104 ? -8.006 -1.805 -6.270 1.00 92.50 104 PHE A CA 1
ATOM 874 C C . PHE A 1 104 ? -6.750 -1.223 -6.900 1.00 92.50 104 PHE A C 1
ATOM 876 O O . PHE A 1 104 ? -5.794 -0.894 -6.201 1.00 92.50 104 PHE A O 1
ATOM 883 N N . VAL A 1 105 ? -6.764 -1.090 -8.222 1.00 89.75 105 VAL A N 1
ATOM 884 C CA . VAL A 1 105 ? -5.678 -0.469 -8.975 1.00 89.75 105 VAL A CA 1
ATOM 885 C C . VAL A 1 105 ? -6.245 0.739 -9.697 1.00 89.75 105 VAL A C 1
ATOM 887 O O . VAL A 1 105 ? -7.213 0.619 -10.445 1.00 89.75 105 VAL A O 1
ATOM 890 N N . ASN A 1 106 ? -5.622 1.893 -9.481 1.00 89.00 106 ASN A N 1
ATOM 891 C CA . ASN A 1 106 ? -5.836 3.070 -10.306 1.00 89.00 106 ASN A CA 1
ATOM 892 C C . ASN A 1 106 ? -4.587 3.298 -11.142 1.00 89.00 106 ASN A C 1
ATOM 894 O O . ASN A 1 106 ? -3.531 3.620 -10.602 1.00 89.00 106 ASN A O 1
ATOM 898 N N . ASN A 1 107 ? -4.712 3.096 -12.446 1.00 83.56 107 ASN A N 1
ATOM 899 C CA . ASN A 1 107 ? -3.627 3.306 -13.385 1.00 83.56 107 ASN A CA 1
ATOM 900 C C . ASN A 1 107 ? -4.003 4.471 -14.303 1.00 83.56 107 ASN A C 1
ATOM 902 O O . ASN A 1 107 ? -4.928 4.367 -15.107 1.00 83.56 107 ASN A O 1
ATOM 906 N N . SER A 1 108 ? -3.277 5.578 -14.186 1.00 72.88 108 SER A N 1
ATOM 907 C CA . SER A 1 108 ? -3.178 6.550 -15.267 1.00 72.88 108 SER A CA 1
ATOM 908 C C . SER A 1 108 ? -2.201 5.963 -16.280 1.00 72.88 108 SER A C 1
ATOM 910 O O . SER A 1 108 ? -1.009 5.934 -15.985 1.00 72.88 108 SER A O 1
ATOM 912 N N . LEU A 1 109 ? -2.670 5.480 -17.433 1.00 63.53 109 LEU A N 1
ATOM 913 C CA . LEU A 1 109 ? -1.862 4.876 -18.512 1.00 63.53 109 LEU A CA 1
ATOM 914 C C . LEU A 1 109 ? -0.846 5.853 -19.168 1.00 63.53 109 LEU A C 1
ATOM 916 O O . LEU A 1 109 ? -0.635 5.804 -20.373 1.00 63.53 109 LEU A O 1
ATOM 920 N N . GLY A 1 110 ? -0.226 6.746 -18.394 1.00 47.75 110 GLY A N 1
ATOM 921 C CA . GLY A 1 110 ? 0.570 7.876 -18.847 1.00 47.75 110 GLY A CA 1
ATOM 922 C C . GLY A 1 110 ? -0.300 8.948 -19.501 1.00 47.75 110 GLY A C 1
ATOM 923 O O . GLY A 1 110 ? -0.751 8.788 -20.632 1.00 47.75 110 GLY A O 1
ATOM 924 N N . VAL A 1 111 ? -0.505 10.065 -18.801 1.00 35.38 111 VAL A N 1
ATOM 925 C CA . VAL A 1 111 ? -0.410 11.383 -19.447 1.00 35.38 111 VAL A CA 1
ATOM 926 C C . VAL A 1 111 ? 0.919 11.963 -19.001 1.00 35.38 111 VAL A C 1
ATOM 928 O O . VAL A 1 111 ? 1.196 11.844 -17.785 1.00 35.38 111 VAL A O 1
#

pLDDT: mean 82.58, std 14.59, range [35.38, 96.5]

Foldseek 3Di:
DVVVVVVVVVVVVVVPCPPPDDQDAAEDDPVCQPPDDDLSQKWKAPPDDPPDDPVCVVPDDTHSDDPDPCCVVRPIDMDGHYDYPDPDPDHDDDDDDDDDDDDDDDDPVDD

Radius of gyration: 19.71 Å; chains: 1; bounding box: 34×66×39 Å

Organism: NCBI:txid408172